Protein AF-A0A925Q1G8-F1 (afdb_monomer_lite)

Sequence (167 aa):
LLYVTFIESGTNIMGPSISAVLANNMSVAAAPWLGLTIAALGVWILFKTQLDVIEGMTRSITDILWTGSVRVRDWRGGDVRAVYYIVLSVIAIWGIVASMFVAPDLLLKIGANIAGIVFIVAAIHVLYVNTKLLPPALRPPTWRRCTLLAMVAFYGFFLVLVAKSFL

Radius of gyration: 21.58 Å; chains: 1; bounding box: 52×44×53 Å

Secondary structure (DSSP, 8-state):
--STTSS-TT----STTHH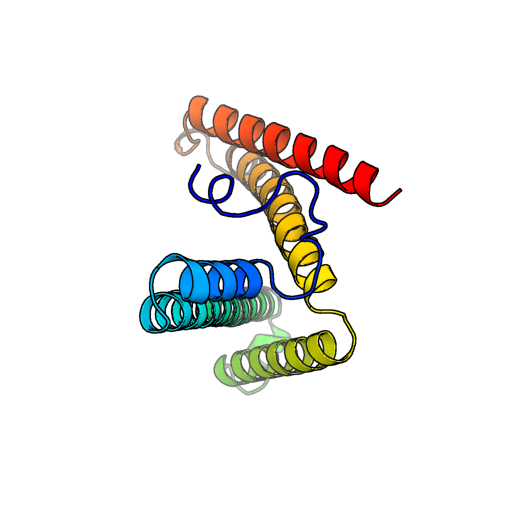HHHHHHHHHHT-HHHHHHHHHHHHHHHHHHHHHHHHHHHHHHHHHHHHH-HHHHHGGGG-HHHHHHHHHHHHHHHHHHHHHHS-HHHHHHHHHHHHHHHHHHHHHHHHHIIIIIS-GGGPPPHHHHHHHHHHHHHHHHHHHHHHHHH-

Foldseek 3Di:
DVLPVQDPPPDPCLDQPVQLSVLVSCCVVPNNVSSVVSNVVVVVVVVVVVVVVLLVQLVVVLCCCCVVDPPSCPPPNRDSVVSSVVSSVVSVVVVVVVVVPDRNSVVVLVVVLVVLVVLLVVLVVVLCCLPPVDDPVPRDDPVVNVVSVVSNVVSVVVNVVVVVVVD

pLDDT: mean 81.11, std 11.79, range [45.34, 93.75]

Structure (mmCIF, N/CA/C/O backbone):
data_AF-A0A925Q1G8-F1
#
_entry.id   AF-A0A925Q1G8-F1
#
loop_
_atom_site.group_PDB
_atom_site.id
_atom_site.type_symbol
_atom_site.label_atom_id
_atom_site.label_alt_id
_atom_site.label_comp_id
_atom_site.label_asym_id
_atom_site.label_entity_id
_atom_site.label_seq_id
_atom_site.pdbx_PDB_ins_code
_atom_site.Cartn_x
_atom_site.Cartn_y
_atom_site.Cartn_z
_atom_site.occupancy
_atom_site.B_iso_or_equiv
_atom_site.auth_seq_id
_atom_site.auth_comp_id
_atom_site.auth_asym_id
_atom_site.auth_atom_id
_atom_site.pdbx_PDB_model_num
ATOM 1 N N . LEU A 1 1 ? 17.899 11.228 -8.043 1.00 45.34 1 LEU A N 1
ATOM 2 C CA . LEU A 1 1 ? 19.116 11.821 -8.647 1.00 45.34 1 LEU A CA 1
ATOM 3 C C . LEU A 1 1 ? 19.951 10.837 -9.484 1.00 45.34 1 LEU A C 1
ATOM 5 O O . LEU A 1 1 ? 20.595 11.310 -10.399 1.00 45.34 1 LEU A O 1
ATOM 9 N N . LEU A 1 2 ? 19.892 9.507 -9.287 1.00 46.81 2 LEU A N 1
ATOM 10 C CA . LEU A 1 2 ? 20.601 8.527 -10.149 1.00 46.81 2 LEU A CA 1
ATOM 11 C C . LEU A 1 2 ? 19.919 8.199 -11.497 1.00 46.81 2 LEU A C 1
ATOM 13 O O . LEU A 1 2 ? 20.551 7.631 -12.375 1.00 46.81 2 LEU A O 1
ATOM 17 N N . TYR A 1 3 ? 18.635 8.528 -11.663 1.00 46.00 3 TYR A N 1
ATOM 18 C CA . TYR A 1 3 ? 17.848 8.158 -12.852 1.00 46.00 3 TYR A CA 1
ATOM 19 C C . TYR A 1 3 ? 18.068 9.081 -14.064 1.00 46.00 3 TYR A C 1
ATOM 21 O O . TYR A 1 3 ? 17.897 8.651 -15.197 1.00 46.00 3 TYR A O 1
ATOM 29 N N . VAL A 1 4 ? 18.442 10.345 -13.833 1.00 51.91 4 VAL A N 1
ATOM 30 C CA . VAL A 1 4 ? 18.564 11.373 -14.891 1.00 51.91 4 VAL A CA 1
ATOM 31 C C . VAL A 1 4 ? 19.909 11.281 -15.621 1.00 51.91 4 VAL A C 1
ATOM 33 O O . VAL A 1 4 ? 20.061 11.801 -16.716 1.00 51.91 4 VAL A O 1
ATOM 36 N N . THR A 1 5 ? 20.889 10.588 -15.042 1.00 58.09 5 THR A N 1
ATOM 37 C CA . THR A 1 5 ? 22.228 10.438 -15.626 1.00 58.09 5 THR A CA 1
ATOM 38 C C . THR A 1 5 ? 22.302 9.397 -16.743 1.00 58.09 5 THR A C 1
ATOM 40 O O . THR A 1 5 ? 23.257 9.417 -17.508 1.00 58.09 5 THR A O 1
ATOM 43 N N . PHE A 1 6 ? 21.328 8.485 -16.834 1.00 52.75 6 PHE A N 1
ATOM 44 C CA . PHE A 1 6 ? 21.386 7.315 -17.724 1.00 52.75 6 PHE A CA 1
ATOM 45 C C . PHE A 1 6 ? 20.178 7.185 -18.663 1.00 52.75 6 PHE A C 1
ATOM 47 O O . PHE A 1 6 ? 20.037 6.171 -19.340 1.00 52.75 6 PHE A O 1
ATOM 54 N N . ILE A 1 7 ? 19.290 8.181 -18.687 1.00 55.09 7 ILE A N 1
ATOM 55 C CA . ILE A 1 7 ? 18.100 8.207 -19.544 1.00 55.09 7 ILE A CA 1
ATOM 56 C C . ILE A 1 7 ? 18.115 9.525 -20.316 1.00 55.09 7 ILE A C 1
ATOM 58 O O . ILE A 1 7 ? 18.156 10.590 -19.702 1.00 55.09 7 ILE A O 1
ATOM 62 N N . GLU A 1 8 ? 18.085 9.461 -21.650 1.00 53.38 8 GLU A N 1
ATOM 63 C CA . GLU A 1 8 ? 18.007 10.655 -22.498 1.00 53.38 8 GLU A CA 1
ATOM 64 C C . GLU A 1 8 ? 16.732 11.454 -22.202 1.00 53.38 8 GLU A C 1
ATOM 66 O O . GLU A 1 8 ? 15.613 10.926 -22.232 1.00 53.38 8 GLU A O 1
ATOM 71 N N . SER A 1 9 ? 16.906 12.747 -21.925 1.00 48.72 9 SER A N 1
ATOM 72 C CA . SER A 1 9 ? 15.824 13.701 -21.684 1.00 48.72 9 SER A CA 1
ATOM 73 C C . SER A 1 9 ? 14.814 13.681 -22.838 1.00 48.72 9 SER A C 1
ATOM 75 O O . SER A 1 9 ? 15.155 14.026 -23.964 1.00 48.72 9 SER A O 1
ATOM 77 N N . GLY A 1 10 ? 13.563 13.300 -22.557 1.00 57.59 10 GLY A N 1
ATOM 78 C CA . GLY A 1 10 ? 12.477 13.252 -23.549 1.00 57.59 10 GLY A CA 1
ATOM 79 C C . GLY A 1 10 ? 12.097 11.851 -24.044 1.00 57.59 10 GLY A C 1
ATOM 80 O O . GLY A 1 10 ? 11.137 11.725 -24.802 1.00 57.59 10 GLY A O 1
ATOM 81 N N . THR A 1 11 ? 12.774 10.790 -23.595 1.00 57.00 11 THR A N 1
ATOM 82 C CA . THR A 1 11 ? 12.340 9.414 -23.889 1.00 57.00 11 THR A CA 1
ATOM 83 C C . THR A 1 11 ? 11.054 9.057 -23.137 1.00 57.00 11 THR A C 1
ATOM 85 O O . THR A 1 11 ? 10.931 9.242 -21.923 1.00 57.00 11 THR A O 1
ATOM 88 N N . ASN A 1 12 ? 10.064 8.529 -23.865 1.00 54.47 12 ASN A N 1
ATOM 89 C CA . ASN A 1 12 ? 8.815 8.056 -23.278 1.00 54.47 12 ASN A CA 1
ATOM 90 C C . ASN A 1 12 ? 9.057 6.732 -22.532 1.00 54.47 12 ASN A C 1
ATOM 92 O O . ASN A 1 12 ? 8.937 5.645 -23.087 1.00 54.47 12 ASN A O 1
ATOM 96 N N . ILE A 1 13 ? 9.417 6.839 -21.255 1.00 56.56 13 ILE A N 1
ATOM 97 C CA . ILE A 1 13 ? 9.643 5.704 -20.350 1.00 56.56 13 ILE A CA 1
ATOM 98 C C . ILE A 1 13 ? 8.343 5.101 -19.791 1.00 56.56 13 ILE A C 1
ATOM 100 O O . ILE A 1 13 ? 8.402 4.195 -18.964 1.00 56.56 13 ILE A O 1
ATOM 104 N N . MET A 1 14 ? 7.163 5.556 -20.230 1.00 50.91 14 MET A N 1
ATOM 105 C CA . MET A 1 14 ? 5.859 5.035 -19.785 1.00 50.91 14 MET A CA 1
ATOM 106 C C . MET A 1 14 ? 5.496 3.700 -20.464 1.00 50.91 14 MET A C 1
ATOM 108 O O . MET A 1 14 ? 4.350 3.492 -20.850 1.00 50.91 14 MET A O 1
ATOM 112 N N . GLY A 1 15 ? 6.473 2.804 -20.621 1.00 57.44 15 GLY A N 1
ATOM 113 C CA . GLY A 1 15 ? 6.292 1.439 -21.116 1.00 57.44 15 GLY A CA 1
ATOM 114 C C . GLY A 1 15 ? 6.400 0.389 -19.998 1.00 57.44 15 GLY A C 1
ATOM 115 O O . GLY A 1 15 ? 6.743 0.7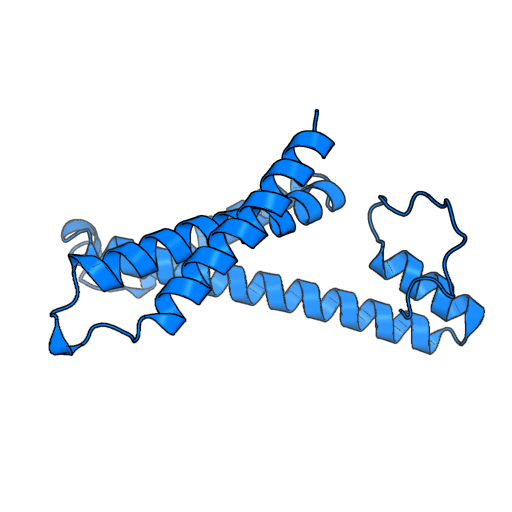36 -18.865 1.00 57.44 15 GLY A O 1
ATOM 116 N N . PRO A 1 16 ? 6.157 -0.903 -20.302 1.00 51.72 16 PRO A N 1
ATOM 117 C CA . PRO A 1 16 ? 5.978 -1.979 -19.319 1.00 51.72 16 PRO A CA 1
ATOM 118 C C . PRO A 1 16 ? 7.170 -2.295 -18.398 1.00 51.72 16 PRO A C 1
ATOM 120 O O . PRO A 1 16 ? 7.117 -3.264 -17.646 1.00 51.72 16 PRO A O 1
ATOM 123 N N . SER A 1 17 ? 8.251 -1.514 -18.398 1.00 60.69 17 SER A N 1
ATOM 124 C CA . SER A 1 17 ? 9.417 -1.853 -17.594 1.00 60.69 17 SER A CA 1
ATOM 125 C C . SER A 1 17 ? 10.389 -0.694 -17.380 1.00 60.69 17 SER A C 1
ATOM 127 O O . SER A 1 17 ? 11.537 -0.779 -17.803 1.00 60.69 17 SER A O 1
ATOM 129 N N . ILE A 1 18 ? 9.994 0.365 -16.669 1.00 67.12 18 ILE A N 1
ATOM 130 C CA . ILE A 1 18 ? 10.942 1.405 -16.204 1.00 67.12 18 ILE A CA 1
ATOM 131 C C . ILE A 1 18 ? 12.156 0.751 -15.509 1.00 67.12 18 ILE A C 1
ATOM 133 O O . ILE A 1 18 ? 13.306 1.095 -15.779 1.00 67.12 18 ILE A O 1
ATOM 137 N N . SER A 1 19 ? 11.906 -0.286 -14.703 1.00 67.62 19 SER A N 1
ATOM 138 C CA . SER A 1 19 ? 12.928 -1.088 -14.023 1.00 67.62 19 SER A CA 1
ATOM 139 C C . SER A 1 19 ? 13.807 -1.905 -14.980 1.00 67.62 19 SER A C 1
ATOM 141 O O . SER A 1 19 ? 15.011 -1.999 -14.756 1.00 67.62 19 SER A O 1
ATOM 143 N N . ALA A 1 20 ? 13.243 -2.487 -16.049 1.00 72.94 20 ALA A N 1
ATOM 144 C CA . ALA A 1 20 ? 14.041 -3.255 -17.013 1.00 72.94 20 ALA A CA 1
ATOM 145 C C . ALA A 1 20 ? 14.784 -2.350 -18.001 1.00 72.94 20 ALA A C 1
ATOM 147 O O . ALA A 1 20 ? 15.875 -2.698 -18.430 1.00 72.94 20 ALA A O 1
ATOM 148 N N . VAL A 1 21 ? 14.251 -1.163 -18.304 1.00 75.94 21 VAL A N 1
ATOM 149 C CA . VAL A 1 21 ? 14.959 -0.123 -19.058 1.00 75.94 21 VAL A CA 1
ATOM 150 C C . VAL A 1 21 ? 16.167 0.347 -18.253 1.00 75.94 21 VAL A C 1
ATOM 152 O O . VAL A 1 21 ? 17.263 0.406 -18.799 1.00 75.94 21 VAL A O 1
ATOM 155 N N . LEU A 1 22 ? 16.019 0.600 -16.948 1.00 76.06 22 LEU A N 1
ATOM 156 C CA . LEU A 1 22 ? 17.161 0.915 -16.086 1.00 76.06 22 LEU A CA 1
ATOM 157 C C . LEU A 1 22 ? 18.183 -0.233 -16.050 1.00 76.06 22 LEU A C 1
ATOM 159 O O . LEU A 1 22 ? 19.377 0.009 -16.212 1.00 76.06 22 LEU A O 1
ATOM 163 N N . ALA A 1 23 ? 17.726 -1.474 -15.860 1.00 79.19 23 ALA A N 1
ATOM 164 C CA . ALA A 1 23 ? 18.600 -2.645 -15.833 1.00 79.19 23 ALA A CA 1
ATOM 165 C C . ALA A 1 23 ? 19.363 -2.829 -17.155 1.00 79.19 23 ALA A C 1
ATOM 167 O O . ALA A 1 23 ? 20.570 -3.066 -17.141 1.00 79.19 23 ALA A O 1
ATOM 168 N N . ASN A 1 24 ? 18.687 -2.656 -18.293 1.00 80.19 24 ASN A N 1
ATOM 169 C CA . ASN A 1 24 ? 19.289 -2.749 -19.618 1.00 80.19 24 ASN A CA 1
ATOM 170 C C . ASN A 1 24 ? 20.323 -1.638 -19.841 1.00 80.19 24 ASN A C 1
ATOM 172 O O . ASN A 1 24 ? 21.451 -1.923 -20.233 1.00 80.19 24 ASN A O 1
ATOM 176 N N . ASN A 1 25 ? 19.990 -0.390 -19.507 1.00 77.38 25 ASN A N 1
ATOM 177 C CA . ASN A 1 25 ? 20.933 0.723 -19.633 1.00 77.38 25 ASN A CA 1
ATOM 178 C C . ASN A 1 25 ? 22.156 0.546 -18.723 1.00 77.38 25 ASN A C 1
ATOM 180 O O . ASN A 1 25 ? 23.276 0.789 -19.159 1.00 77.38 25 ASN A O 1
ATOM 184 N N . MET A 1 26 ? 21.985 0.037 -17.499 1.00 77.12 26 MET A N 1
ATOM 185 C CA . MET A 1 26 ? 23.112 -0.272 -16.611 1.00 77.12 26 MET A CA 1
ATOM 186 C C . MET A 1 26 ? 23.961 -1.447 -17.122 1.00 77.12 26 MET A C 1
ATOM 188 O O . MET A 1 26 ? 25.179 -1.460 -16.940 1.00 77.12 26 MET A O 1
ATOM 192 N N . SER A 1 27 ? 23.330 -2.424 -17.782 1.00 80.31 27 SER A N 1
ATOM 193 C CA . SER A 1 27 ? 24.034 -3.562 -18.382 1.00 80.31 27 SER A CA 1
ATOM 194 C C . SER A 1 27 ? 24.980 -3.132 -19.505 1.00 80.31 27 SER A C 1
ATOM 196 O O . SER A 1 27 ? 26.084 -3.663 -19.605 1.00 80.31 27 SER A O 1
ATOM 198 N N . VAL A 1 28 ? 24.556 -2.136 -20.293 1.00 78.81 28 VAL A N 1
ATOM 199 C CA . VAL A 1 28 ? 25.305 -1.578 -21.424 1.00 78.81 28 VAL A CA 1
ATOM 200 C C . VAL A 1 28 ? 26.330 -0.539 -20.957 1.00 78.81 28 VAL A C 1
ATOM 202 O O . VAL A 1 28 ? 27.444 -0.518 -21.467 1.00 78.81 28 VAL A O 1
ATOM 205 N N . ALA A 1 29 ? 25.981 0.308 -19.983 1.00 79.31 29 ALA A N 1
ATOM 206 C CA . ALA A 1 29 ? 26.832 1.409 -19.527 1.00 79.31 29 ALA A CA 1
ATOM 207 C C . ALA A 1 29 ? 27.921 0.996 -18.522 1.00 79.31 29 ALA A C 1
ATOM 209 O O . ALA A 1 29 ? 28.970 1.634 -18.477 1.00 79.31 29 ALA A O 1
ATOM 210 N N . ALA A 1 30 ? 27.677 -0.028 -17.695 1.00 79.88 30 ALA A N 1
ATOM 211 C CA . ALA A 1 30 ? 28.605 -0.440 -16.642 1.00 79.88 30 ALA A CA 1
ATOM 212 C C . ALA A 1 30 ? 29.051 -1.897 -16.803 1.00 79.88 30 ALA A C 1
ATOM 214 O O . ALA A 1 30 ? 30.217 -2.153 -17.097 1.00 79.88 30 ALA A O 1
ATOM 215 N N . ALA A 1 31 ? 28.144 -2.857 -16.593 1.00 83.38 31 ALA A N 1
ATOM 216 C CA . ALA A 1 31 ? 28.438 -4.278 -16.772 1.00 83.38 31 ALA A CA 1
ATOM 217 C C . ALA A 1 31 ? 27.162 -5.144 -16.809 1.00 83.38 31 ALA A C 1
ATOM 219 O O . ALA A 1 31 ? 26.229 -4.882 -16.041 1.00 83.38 31 ALA A O 1
ATOM 220 N N . PRO A 1 32 ? 27.139 -6.258 -17.569 1.00 83.75 32 PRO A N 1
ATOM 221 C CA . PRO A 1 32 ? 25.973 -7.144 -17.657 1.00 83.75 32 PRO A CA 1
ATOM 222 C C . PRO A 1 32 ? 25.480 -7.691 -16.309 1.00 83.75 32 PRO A C 1
ATOM 224 O O . PRO A 1 32 ? 24.275 -7.804 -16.080 1.00 83.75 32 PRO A O 1
ATOM 227 N N . TRP A 1 33 ? 26.399 -7.983 -15.382 1.00 83.12 33 TRP A N 1
ATOM 228 C CA . TRP A 1 33 ? 26.056 -8.490 -14.050 1.00 83.12 33 TRP A CA 1
ATOM 229 C C . TRP A 1 33 ? 25.331 -7.445 -13.187 1.00 83.12 33 TRP A C 1
ATOM 231 O O . TRP A 1 33 ? 24.462 -7.815 -12.403 1.00 83.12 33 TRP A O 1
ATOM 241 N N . LEU A 1 34 ? 25.623 -6.149 -13.361 1.00 83.69 34 LEU A N 1
ATOM 242 C CA . LEU A 1 34 ? 24.911 -5.062 -12.676 1.00 83.69 34 LEU A CA 1
ATOM 243 C C . LEU A 1 34 ? 23.479 -4.913 -13.194 1.00 83.69 34 LEU A C 1
ATOM 245 O O . LEU A 1 34 ? 22.556 -4.686 -12.417 1.00 83.69 34 LEU A O 1
ATOM 249 N N . GLY A 1 35 ? 23.273 -5.079 -14.502 1.00 83.62 35 GLY A N 1
ATOM 250 C CA . GLY A 1 35 ? 21.925 -5.119 -15.068 1.00 83.62 35 GLY A CA 1
ATOM 251 C C . GLY A 1 35 ? 21.098 -6.267 -14.485 1.00 83.62 35 GLY A C 1
ATOM 252 O O . GLY A 1 35 ? 19.970 -6.058 -14.039 1.00 83.62 35 GLY A O 1
ATOM 253 N N . LEU A 1 36 ? 21.686 -7.466 -14.408 1.00 86.94 36 LEU A N 1
ATOM 254 C CA . LEU A 1 36 ? 21.035 -8.640 -13.818 1.00 86.94 36 LEU A CA 1
ATOM 255 C C . LEU A 1 36 ? 20.689 -8.448 -12.338 1.00 86.94 36 LEU A C 1
ATOM 257 O O . LEU A 1 36 ? 19.581 -8.794 -11.931 1.00 86.94 36 LEU A O 1
ATOM 261 N N . THR A 1 37 ? 21.590 -7.879 -11.531 1.00 87.12 37 THR A N 1
A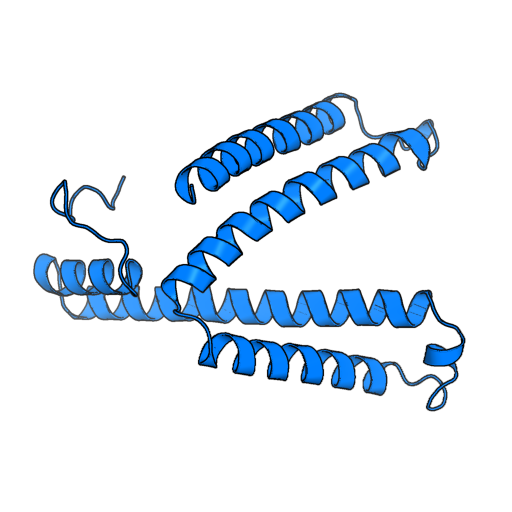TOM 262 C CA . THR A 1 37 ? 21.307 -7.643 -10.106 1.00 87.12 37 THR A CA 1
ATOM 263 C C . THR A 1 37 ? 20.186 -6.627 -9.914 1.00 87.12 37 THR A C 1
ATOM 265 O O . THR A 1 37 ? 19.295 -6.861 -9.100 1.00 87.12 37 THR A O 1
ATOM 268 N N . ILE A 1 38 ? 20.158 -5.543 -10.695 1.00 86.31 38 ILE A N 1
ATOM 269 C CA . ILE A 1 38 ? 19.072 -4.550 -10.647 1.00 86.31 38 ILE A CA 1
ATOM 270 C C . ILE A 1 38 ? 17.736 -5.176 -11.057 1.00 86.31 38 ILE A C 1
ATOM 272 O O . ILE A 1 38 ? 16.726 -4.955 -10.387 1.00 86.31 38 ILE A O 1
ATOM 276 N N . ALA A 1 39 ? 17.721 -5.981 -12.123 1.00 85.69 39 ALA A N 1
ATOM 277 C CA . ALA A 1 39 ? 16.515 -6.679 -12.558 1.00 85.69 39 ALA A CA 1
ATOM 278 C C . ALA A 1 39 ? 16.004 -7.643 -11.473 1.00 85.69 39 ALA A C 1
ATOM 280 O O . ALA A 1 39 ? 14.822 -7.610 -11.126 1.00 85.69 39 ALA A O 1
ATOM 281 N N . ALA A 1 40 ? 16.898 -8.442 -10.882 1.00 88.94 40 ALA A N 1
ATOM 282 C CA . ALA A 1 40 ? 16.563 -9.372 -9.807 1.00 88.94 40 ALA A CA 1
ATOM 283 C C . ALA A 1 40 ? 16.008 -8.650 -8.568 1.00 88.94 40 ALA A C 1
ATOM 285 O O . ALA A 1 40 ? 14.995 -9.072 -8.011 1.00 88.94 40 ALA A O 1
ATOM 286 N N . LEU A 1 41 ? 16.613 -7.525 -8.172 1.00 89.19 41 LEU A N 1
ATOM 287 C CA . LEU A 1 41 ? 16.122 -6.698 -7.067 1.00 89.19 41 LEU A CA 1
ATOM 288 C C . LEU A 1 41 ? 14.743 -6.102 -7.365 1.00 89.19 41 LEU A C 1
ATOM 290 O O . LEU A 1 41 ? 13.878 -6.107 -6.491 1.00 89.19 41 LEU A O 1
ATOM 294 N N . GLY A 1 42 ? 14.512 -5.626 -8.591 1.00 84.75 42 GLY A N 1
ATOM 295 C CA . GLY A 1 42 ? 13.211 -5.105 -9.012 1.00 84.75 42 GLY A CA 1
ATOM 296 C C . GLY A 1 42 ? 12.106 -6.156 -8.903 1.00 84.75 42 GLY A C 1
ATOM 297 O O . GLY A 1 42 ? 11.050 -5.882 -8.332 1.00 84.75 42 GLY A O 1
ATOM 298 N N . VAL A 1 43 ? 12.376 -7.376 -9.380 1.00 86.50 43 VAL A N 1
ATOM 299 C CA . VAL A 1 43 ? 11.457 -8.515 -9.241 1.00 86.50 43 VAL A CA 1
ATOM 300 C C . VAL A 1 43 ? 11.221 -8.844 -7.768 1.00 86.50 43 VAL A C 1
ATOM 302 O O . VAL A 1 43 ? 10.072 -8.974 -7.355 1.00 86.50 43 VAL A O 1
ATOM 305 N N . TRP A 1 44 ? 12.280 -8.926 -6.959 1.00 89.81 44 TRP A N 1
ATOM 306 C CA . TRP A 1 44 ? 12.175 -9.295 -5.546 1.00 89.81 44 TRP A CA 1
ATOM 307 C C . TRP A 1 44 ? 11.365 -8.287 -4.725 1.00 89.81 44 TRP A C 1
ATOM 309 O O . TRP A 1 44 ? 10.511 -8.678 -3.928 1.00 89.81 44 TRP A O 1
ATOM 319 N N . ILE A 1 45 ? 11.592 -6.987 -4.935 1.00 88.62 45 ILE A N 1
ATOM 320 C CA . ILE A 1 45 ? 10.862 -5.920 -4.241 1.00 88.62 45 ILE A CA 1
ATOM 321 C C . ILE A 1 45 ? 9.381 -5.972 -4.610 1.00 88.62 45 ILE A C 1
ATOM 323 O O . ILE A 1 45 ? 8.533 -5.979 -3.718 1.00 88.62 45 ILE A O 1
ATOM 327 N N . LEU A 1 46 ? 9.056 -6.045 -5.905 1.00 84.50 46 LEU A N 1
ATOM 328 C CA . LEU A 1 46 ? 7.664 -6.113 -6.347 1.00 84.50 46 LEU A CA 1
ATOM 329 C C . LEU A 1 46 ? 6.983 -7.374 -5.812 1.00 84.50 46 LEU A C 1
ATOM 331 O O . LEU A 1 46 ? 5.902 -7.273 -5.242 1.00 84.50 46 LEU A O 1
ATOM 335 N N . PHE A 1 47 ? 7.642 -8.529 -5.905 1.00 87.12 47 PHE A N 1
ATOM 336 C CA . PHE A 1 47 ? 7.125 -9.794 -5.394 1.00 87.12 47 PHE A CA 1
ATOM 337 C C . PHE A 1 47 ? 6.826 -9.737 -3.892 1.00 87.12 47 PHE A C 1
ATOM 339 O O . PHE A 1 47 ? 5.704 -10.028 -3.479 1.00 87.12 47 PHE A O 1
ATOM 346 N N . LYS A 1 48 ? 7.792 -9.289 -3.078 1.00 91.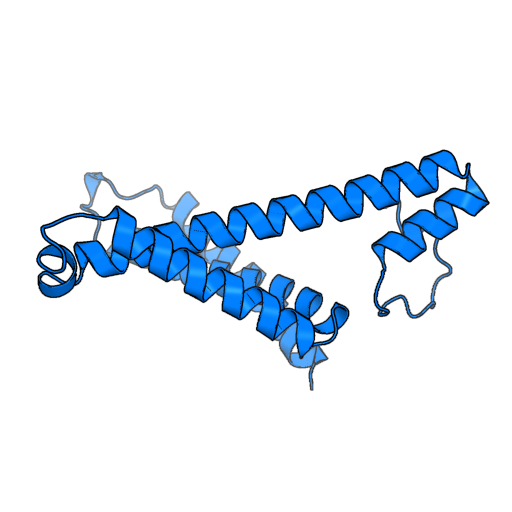75 48 LYS A N 1
ATOM 347 C CA . LYS A 1 48 ? 7.606 -9.144 -1.629 1.00 91.75 48 LYS A CA 1
ATOM 348 C C . LYS A 1 48 ? 6.450 -8.200 -1.304 1.00 91.75 48 LYS A C 1
ATOM 350 O O . LYS A 1 48 ? 5.643 -8.502 -0.434 1.00 91.75 48 LYS A O 1
ATOM 355 N N . THR A 1 49 ? 6.347 -7.083 -2.023 1.00 88.44 49 THR A N 1
ATOM 356 C CA . THR A 1 49 ? 5.268 -6.112 -1.802 1.00 88.44 49 THR A CA 1
ATOM 357 C C . THR A 1 49 ? 3.899 -6.735 -2.086 1.00 88.44 49 THR A C 1
ATOM 359 O O . THR A 1 49 ? 2.973 -6.533 -1.307 1.00 88.44 49 THR A O 1
ATOM 362 N N . GLN A 1 50 ? 3.763 -7.532 -3.154 1.00 87.56 50 GLN A N 1
ATOM 363 C CA . GLN A 1 50 ? 2.501 -8.221 -3.446 1.00 87.56 50 GLN A CA 1
ATOM 364 C C . GLN A 1 50 ? 2.155 -9.273 -2.385 1.00 87.56 50 GLN A C 1
ATOM 366 O O . GLN A 1 50 ? 0.995 -9.373 -1.990 1.00 87.56 50 GLN A O 1
ATOM 371 N N . LEU A 1 51 ? 3.147 -10.018 -1.882 1.00 91.06 51 LEU A N 1
ATOM 372 C CA . LEU A 1 51 ? 2.934 -10.968 -0.786 1.00 91.06 51 LEU A CA 1
ATOM 373 C C . LEU A 1 51 ? 2.435 -10.274 0.488 1.00 91.06 51 LEU A C 1
ATOM 375 O O . LEU A 1 51 ? 1.417 -10.691 1.040 1.00 91.06 51 LEU A O 1
ATOM 379 N N . ASP A 1 52 ? 3.094 -9.187 0.903 1.00 91.38 52 ASP A N 1
ATOM 380 C CA . ASP A 1 52 ? 2.720 -8.421 2.099 1.00 91.38 52 ASP A CA 1
ATOM 381 C C . ASP A 1 52 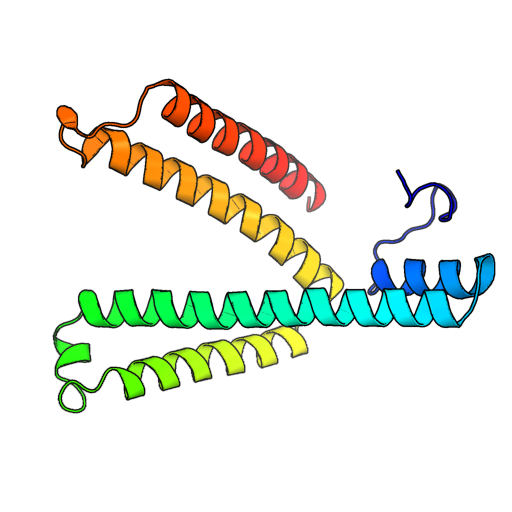? 1.280 -7.862 1.976 1.00 91.38 52 ASP A C 1
ATOM 383 O O . ASP A 1 52 ? 0.509 -7.871 2.941 1.00 91.38 52 ASP A O 1
ATOM 387 N N . VAL A 1 53 ? 0.877 -7.416 0.776 1.00 88.88 53 VAL A N 1
ATOM 388 C CA . VAL A 1 53 ? -0.482 -6.911 0.503 1.00 88.88 53 VAL A CA 1
ATOM 389 C C . VAL A 1 53 ? -1.533 -8.020 0.587 1.00 88.88 53 VAL A C 1
ATOM 391 O O . VAL A 1 53 ? -2.570 -7.822 1.227 1.00 88.88 53 VAL A O 1
ATOM 394 N N . ILE A 1 54 ? -1.284 -9.183 -0.025 1.00 92.00 54 ILE A N 1
ATOM 395 C CA . ILE A 1 54 ? -2.218 -10.322 0.009 1.00 92.00 54 ILE A CA 1
ATOM 396 C C . ILE A 1 54 ? -2.418 -10.799 1.448 1.00 92.00 54 ILE A C 1
ATOM 398 O O . ILE A 1 54 ? -3.558 -10.992 1.882 1.00 92.00 54 ILE A O 1
ATOM 402 N N . GLU A 1 55 ? -1.332 -10.956 2.205 1.00 92.81 55 GLU A N 1
ATOM 403 C CA . GLU A 1 55 ? -1.396 -11.389 3.599 1.00 92.81 55 GLU A CA 1
ATOM 404 C C . GLU A 1 55 ? -2.162 -10.376 4.463 1.00 92.81 55 GLU A C 1
ATOM 406 O O . GLU A 1 55 ? -3.103 -10.747 5.175 1.00 92.81 55 GLU A O 1
ATOM 411 N N . GLY A 1 56 ? -1.815 -9.089 4.357 1.00 92.06 56 GLY A N 1
ATOM 412 C CA . GLY A 1 56 ? -2.448 -8.020 5.128 1.00 92.06 56 GLY A CA 1
ATOM 413 C C . GLY A 1 56 ? -3.945 -7.885 4.845 1.00 92.06 56 GLY A C 1
ATOM 414 O O . GLY A 1 56 ? -4.749 -7.787 5.778 1.00 92.06 56 GLY A O 1
ATOM 415 N N . MET A 1 57 ? -4.343 -7.938 3.571 1.00 91.75 57 MET A N 1
ATOM 416 C CA . MET A 1 57 ? -5.749 -7.848 3.168 1.00 91.75 57 MET A CA 1
ATOM 417 C C . MET A 1 57 ? -6.545 -9.069 3.635 1.00 91.75 57 MET A C 1
ATOM 419 O O . MET A 1 57 ? -7.638 -8.915 4.186 1.00 91.75 57 MET A O 1
ATOM 423 N N . THR A 1 58 ? -5.976 -10.270 3.492 1.00 93.56 58 THR A N 1
ATOM 424 C CA . THR A 1 58 ? -6.598 -11.514 3.966 1.00 93.56 58 THR A CA 1
ATOM 425 C C . THR A 1 58 ? -6.873 -11.444 5.460 1.00 93.56 58 THR A C 1
ATOM 427 O O . THR A 1 58 ? -7.984 -11.739 5.907 1.00 93.56 58 THR A O 1
ATOM 430 N N . ARG A 1 59 ? -5.879 -11.009 6.241 1.00 91.50 59 ARG A N 1
ATOM 431 C CA . ARG A 1 59 ? -6.007 -10.881 7.691 1.00 91.50 59 ARG A CA 1
ATOM 432 C C . ARG A 1 59 ? -7.067 -9.853 8.074 1.00 91.50 59 ARG A C 1
ATOM 434 O O . ARG A 1 59 ? -7.959 -10.172 8.850 1.00 91.50 59 ARG A O 1
ATOM 441 N N . SER A 1 60 ? -7.017 -8.661 7.481 1.00 91.88 60 SER A N 1
ATOM 442 C CA . SER A 1 60 ? -7.970 -7.590 7.785 1.00 91.88 60 SER A CA 1
ATOM 443 C C . SER A 1 60 ? -9.416 -7.991 7.478 1.00 91.88 60 SER A C 1
ATOM 445 O O . SER A 1 60 ? -10.298 -7.780 8.308 1.00 91.88 60 SER A O 1
ATOM 447 N N . ILE A 1 61 ? -9.669 -8.619 6.325 1.00 91.88 61 ILE A N 1
ATOM 448 C CA . ILE A 1 61 ? -11.014 -9.077 5.953 1.00 91.88 61 ILE A CA 1
ATOM 449 C C . ILE A 1 61 ? -11.476 -10.208 6.871 1.00 91.88 61 ILE A C 1
ATOM 451 O O . ILE A 1 61 ? -12.625 -10.202 7.309 1.00 91.88 61 ILE A O 1
ATOM 455 N N . THR A 1 62 ? -10.587 -11.149 7.202 1.00 90.88 62 THR A N 1
ATOM 456 C CA . THR A 1 62 ? -10.901 -12.236 8.139 1.00 90.88 62 THR A CA 1
ATOM 457 C C . THR A 1 62 ? -11.296 -11.678 9.507 1.00 90.88 62 THR A C 1
ATOM 459 O O . THR A 1 62 ? -12.330 -12.074 10.037 1.00 90.88 62 THR A O 1
ATOM 462 N N . ASP A 1 63 ? -10.548 -10.707 10.040 1.00 89.38 63 ASP A N 1
ATOM 463 C CA . ASP A 1 63 ? -10.835 -10.078 11.335 1.00 89.38 63 ASP A CA 1
ATOM 464 C C . ASP A 1 63 ? -12.180 -9.329 11.328 1.00 89.38 63 ASP A C 1
ATOM 466 O O . ASP A 1 63 ? -12.956 -9.436 12.284 1.00 89.38 63 ASP A O 1
ATOM 470 N N . ILE A 1 64 ? -12.498 -8.614 10.240 1.00 89.81 64 ILE A N 1
ATOM 471 C CA . ILE A 1 64 ? -13.782 -7.912 10.069 1.00 89.81 64 ILE A CA 1
ATOM 472 C C . ILE A 1 64 ? -14.943 -8.910 9.994 1.00 89.81 64 ILE A C 1
ATOM 474 O O . ILE A 1 64 ? -15.944 -8.734 10.689 1.00 89.81 64 ILE A O 1
ATOM 478 N N . LEU A 1 65 ? -14.820 -9.963 9.180 1.00 87.69 65 LEU A N 1
ATOM 479 C CA . LEU A 1 65 ? -15.860 -10.985 9.025 1.00 87.69 65 LEU A CA 1
ATOM 480 C C . LEU A 1 65 ? -16.100 -11.748 10.329 1.00 87.69 65 LEU A C 1
ATOM 482 O O . LEU A 1 65 ? -17.248 -11.997 10.698 1.00 87.69 65 LEU A O 1
ATOM 486 N N . TRP A 1 66 ? -15.020 -12.086 11.032 1.00 84.62 66 TRP A N 1
ATOM 487 C CA . TRP A 1 66 ? -15.072 -12.822 12.286 1.00 84.62 66 TRP A CA 1
ATOM 488 C C . TRP A 1 66 ? -15.672 -11.999 13.429 1.00 84.62 66 TRP A C 1
ATOM 490 O O . TRP A 1 66 ? -16.514 -12.492 14.179 1.00 84.62 66 TRP A O 1
ATOM 500 N N . THR A 1 67 ? -15.269 -10.732 13.557 1.00 84.44 67 THR A N 1
ATOM 501 C CA . THR A 1 67 ? -15.745 -9.844 14.631 1.00 84.44 67 THR A CA 1
ATOM 502 C C . THR A 1 67 ? -17.148 -9.306 14.345 1.00 84.44 67 THR A C 1
ATOM 504 O O . THR A 1 67 ? -17.938 -9.115 15.267 1.00 84.44 67 THR A O 1
ATOM 507 N N . GLY A 1 68 ? -17.473 -9.064 13.073 1.00 82.88 68 GLY A N 1
ATOM 508 C CA . GLY A 1 68 ? -18.730 -8.446 12.654 1.00 82.88 68 GLY A CA 1
ATOM 509 C C . GLY A 1 68 ? -19.913 -9.406 12.518 1.00 82.88 68 GLY A C 1
ATOM 510 O O . GLY A 1 68 ? -21.052 -8.943 12.495 1.00 82.88 68 GLY A O 1
ATOM 511 N N . SER A 1 69 ? -19.690 -10.723 12.428 1.00 81.44 69 SER A N 1
ATOM 512 C CA . SER A 1 69 ? -20.767 -11.688 12.177 1.00 81.44 69 SER A CA 1
ATOM 513 C C . SER A 1 69 ? -20.706 -12.909 13.089 1.00 81.44 69 SER A C 1
ATOM 515 O O . SER A 1 69 ? -19.882 -13.807 12.923 1.00 81.44 69 SER A O 1
ATOM 517 N N . VAL A 1 70 ? -21.683 -13.003 13.997 1.00 75.06 70 VAL A N 1
ATOM 518 C CA . VAL A 1 70 ? -21.898 -14.191 14.845 1.00 75.06 70 VAL A CA 1
ATOM 519 C C . VAL A 1 70 ? -22.137 -15.438 13.985 1.00 75.06 70 VAL A C 1
ATOM 521 O O . VAL A 1 70 ? -21.633 -16.512 14.290 1.00 75.06 70 VAL A O 1
ATOM 524 N N . ARG A 1 71 ? -22.812 -15.280 12.839 1.00 75.19 71 ARG A N 1
ATOM 525 C CA . ARG A 1 71 ? -23.108 -16.379 11.911 1.00 75.19 71 ARG A CA 1
ATOM 526 C C . ARG A 1 71 ? -21.857 -16.946 11.241 1.00 75.19 71 ARG A C 1
ATOM 528 O O . ARG A 1 71 ? -21.833 -18.135 10.956 1.00 75.19 71 ARG A O 1
ATOM 535 N N . VAL A 1 72 ? -20.838 -16.122 10.990 1.00 75.50 72 VAL A N 1
ATOM 536 C CA . VAL A 1 72 ? -19.549 -16.578 10.436 1.00 75.50 72 VAL A CA 1
ATOM 537 C C . VAL A 1 72 ? -18.736 -17.317 11.497 1.00 75.50 72 VAL A C 1
ATOM 539 O O . VAL A 1 72 ? -18.088 -18.305 11.171 1.00 75.50 72 VAL A O 1
ATOM 542 N N . ARG A 1 73 ? -18.816 -16.886 12.762 1.00 75.88 73 ARG A N 1
ATOM 543 C CA . ARG A 1 73 ? -18.154 -17.556 13.887 1.00 75.88 73 ARG A CA 1
ATOM 544 C C . ARG A 1 73 ? -18.748 -18.926 14.203 1.00 75.88 73 ARG A C 1
ATOM 546 O O . ARG A 1 73 ? -18.009 -19.869 14.462 1.00 75.88 73 ARG A O 1
ATOM 553 N N . ASP A 1 74 ? -20.068 -19.042 14.158 1.00 77.44 74 ASP A N 1
ATOM 554 C CA . ASP A 1 74 ? -20.750 -20.301 14.473 1.00 77.44 74 ASP A CA 1
ATOM 555 C C . ASP A 1 74 ? -20.714 -21.285 13.287 1.00 77.44 74 ASP A C 1
ATOM 557 O O . ASP A 1 74 ? -20.871 -22.499 13.446 1.00 77.44 74 ASP A O 1
ATOM 561 N N . TRP A 1 75 ? -20.460 -20.781 12.076 1.00 67.44 75 TRP A N 1
ATOM 562 C CA . TRP A 1 75 ? -20.289 -21.604 10.888 1.00 67.44 75 TRP A CA 1
ATOM 563 C C . TRP A 1 75 ? -18.982 -22.402 10.978 1.00 67.44 75 TRP A C 1
ATOM 565 O O . TRP A 1 75 ? -17.918 -21.852 11.238 1.00 67.44 75 TRP A O 1
ATOM 575 N N . ARG A 1 76 ? -19.068 -23.724 10.766 1.00 62.88 76 ARG A N 1
ATOM 576 C CA . ARG A 1 76 ? -17.947 -24.688 10.869 1.00 62.88 76 ARG A CA 1
ATOM 577 C C . ARG A 1 76 ? -17.361 -24.867 12.280 1.00 62.88 76 ARG A C 1
ATOM 579 O O . ARG A 1 76 ? -16.241 -25.348 12.411 1.00 62.88 76 ARG A O 1
ATOM 586 N N . GLY A 1 77 ? -18.129 -24.570 13.329 1.00 67.56 77 GLY A N 1
ATOM 587 C CA . GLY A 1 77 ? -17.753 -24.925 14.703 1.00 67.56 77 GLY A CA 1
ATOM 588 C C . GLY A 1 77 ? -16.664 -24.038 15.309 1.00 67.56 77 GLY A C 1
ATOM 589 O O . GLY A 1 77 ? -15.926 -24.497 16.175 1.00 67.56 77 GLY A O 1
ATOM 590 N N . GLY A 1 78 ? -16.550 -22.783 14.865 1.00 71.38 78 GLY A N 1
ATOM 591 C CA . GLY A 1 78 ? -15.610 -21.831 15.456 1.00 71.38 78 GLY A CA 1
ATOM 592 C C . GLY A 1 78 ? -14.194 -21.860 14.875 1.00 71.38 78 GLY A C 1
ATOM 593 O O . GLY A 1 78 ? -13.319 -21.177 15.408 1.00 71.38 78 GLY A O 1
ATOM 594 N N . ASP A 1 79 ? -13.939 -22.608 13.798 1.00 77.81 79 ASP A N 1
ATOM 595 C CA . ASP A 1 79 ? -12.608 -22.646 13.186 1.00 77.81 79 ASP A CA 1
ATOM 596 C C . ASP A 1 79 ? -12.378 -21.471 12.215 1.00 77.81 79 ASP A C 1
ATOM 598 O O . ASP A 1 79 ? -12.798 -21.485 11.054 1.00 77.81 79 ASP A O 1
ATOM 602 N N . VAL A 1 80 ? -11.640 -20.462 12.690 1.00 82.00 80 VAL A N 1
ATOM 603 C CA . VAL A 1 80 ? -11.179 -19.295 11.911 1.00 82.00 80 VAL A CA 1
ATOM 604 C C . VAL A 1 80 ? -10.397 -19.693 10.659 1.00 82.00 80 VAL A C 1
ATOM 606 O O . VAL A 1 80 ? -10.424 -18.963 9.665 1.00 82.00 80 VAL A O 1
ATOM 609 N N . ARG A 1 81 ? -9.696 -20.836 10.668 1.00 84.81 81 ARG A N 1
ATOM 610 C CA . ARG A 1 81 ? -8.797 -21.224 9.569 1.00 84.81 81 ARG A CA 1
ATOM 611 C C . ARG A 1 81 ? -9.547 -21.370 8.255 1.00 84.81 81 ARG A C 1
ATOM 613 O O . ARG A 1 81 ? -9.048 -20.933 7.223 1.00 84.81 81 ARG A O 1
ATOM 620 N N . ALA A 1 82 ? -10.755 -21.931 8.286 1.00 83.19 82 ALA A N 1
ATOM 621 C CA . ALA A 1 82 ? -11.573 -22.088 7.088 1.00 83.19 82 ALA A CA 1
ATOM 622 C C . ALA A 1 82 ? -11.925 -20.727 6.464 1.00 83.19 82 ALA A C 1
ATOM 624 O O . ALA A 1 82 ? -11.792 -20.558 5.254 1.00 83.19 82 ALA A O 1
ATOM 625 N N . VAL A 1 83 ? -12.303 -19.742 7.287 1.00 85.38 83 VAL A N 1
ATOM 626 C CA . VAL A 1 83 ? -12.596 -18.374 6.828 1.00 85.38 83 VAL A CA 1
ATOM 627 C C . VAL A 1 83 ? -11.342 -17.739 6.231 1.00 85.38 83 VAL A C 1
ATOM 629 O O . VAL A 1 83 ? -11.396 -17.224 5.117 1.00 85.38 83 VAL A O 1
ATOM 632 N N . TYR A 1 84 ? -10.205 -17.854 6.920 1.00 88.69 84 TYR A N 1
ATOM 633 C CA . TYR A 1 84 ? -8.929 -17.316 6.451 1.00 88.69 84 TYR A CA 1
ATOM 634 C C . TYR A 1 84 ? -8.521 -17.892 5.089 1.00 88.69 84 TYR A C 1
ATOM 636 O O . TYR A 1 84 ? -8.234 -17.134 4.166 1.00 88.69 84 TYR A O 1
ATOM 644 N N . TYR A 1 85 ? -8.537 -19.219 4.923 1.00 90.56 85 TYR A N 1
ATOM 645 C CA . TYR A 1 85 ? -8.135 -19.848 3.660 1.00 90.56 85 TYR A CA 1
ATOM 646 C C . TYR A 1 85 ? -9.112 -19.567 2.515 1.00 90.56 85 TYR A C 1
ATOM 648 O O . TYR A 1 85 ? -8.674 -19.453 1.370 1.00 90.56 85 TYR A O 1
ATOM 656 N N . ILE A 1 86 ? -10.411 -19.407 2.795 1.00 90.06 86 ILE A N 1
ATOM 657 C CA . ILE A 1 86 ? -11.391 -18.975 1.787 1.00 90.06 86 ILE A CA 1
ATOM 658 C C . ILE A 1 86 ? -11.079 -17.549 1.335 1.00 90.06 86 ILE A C 1
ATOM 660 O O . ILE A 1 86 ? -10.961 -17.308 0.136 1.00 90.06 86 ILE A O 1
ATOM 664 N N . VAL A 1 87 ? -10.901 -16.617 2.275 1.00 91.12 87 VAL A N 1
ATOM 665 C CA . VAL A 1 87 ? -10.573 -15.219 1.965 1.00 91.12 87 VAL A CA 1
ATOM 666 C C . VAL A 1 87 ? -9.256 -15.139 1.189 1.00 91.12 87 VAL A C 1
ATOM 668 O O . VAL A 1 87 ? -9.206 -14.479 0.151 1.00 91.12 87 VAL A O 1
ATOM 671 N N . LEU A 1 88 ? -8.228 -15.872 1.628 1.00 92.44 88 LEU A N 1
ATOM 672 C CA . LEU A 1 88 ? -6.933 -15.949 0.952 1.00 92.44 88 LEU A CA 1
ATOM 673 C C . LEU A 1 88 ? -7.091 -16.438 -0.489 1.00 92.44 88 LEU A C 1
ATOM 675 O O . LEU A 1 88 ? -6.555 -15.830 -1.412 1.00 92.44 88 LEU A O 1
ATOM 679 N N . SER A 1 89 ? -7.851 -17.518 -0.686 1.00 92.31 89 SER A N 1
ATOM 680 C CA . SER A 1 89 ? -8.078 -18.104 -2.009 1.00 92.31 89 SER A CA 1
ATOM 681 C C . SER A 1 89 ? -8.819 -17.135 -2.925 1.00 92.31 89 SER A C 1
ATOM 683 O O . SER A 1 89 ? -8.426 -16.962 -4.074 1.00 92.31 89 SER A O 1
ATOM 685 N N . VAL A 1 90 ? -9.853 -16.459 -2.420 1.00 93.75 90 VAL A N 1
ATOM 686 C CA . VAL A 1 90 ? -10.617 -15.466 -3.188 1.00 93.75 90 VAL A CA 1
ATOM 687 C C . VAL A 1 90 ? -9.721 -14.304 -3.622 1.00 93.75 90 VAL A C 1
ATOM 689 O O . VAL A 1 90 ? -9.737 -13.938 -4.795 1.00 93.75 90 VAL A O 1
ATOM 692 N N . ILE A 1 91 ? -8.906 -13.758 -2.715 1.00 91.31 91 ILE A N 1
ATOM 693 C CA . ILE A 1 91 ? -7.988 -12.648 -3.021 1.00 91.31 91 ILE A CA 1
ATOM 694 C C . ILE A 1 91 ? -6.911 -13.088 -4.017 1.00 91.31 91 ILE A C 1
ATOM 696 O O . ILE A 1 91 ? -6.644 -12.373 -4.981 1.00 91.31 91 ILE A O 1
ATOM 700 N N . ALA A 1 92 ? -6.314 -14.266 -3.822 1.00 90.56 92 ALA A N 1
ATOM 701 C CA . ALA A 1 92 ? -5.277 -14.790 -4.706 1.00 90.56 92 ALA A CA 1
ATOM 702 C C . ALA A 1 92 ? -5.812 -15.047 -6.124 1.00 90.56 92 ALA A C 1
ATOM 704 O O . ALA A 1 92 ? -5.209 -14.601 -7.099 1.00 90.56 92 ALA A O 1
ATOM 705 N N . ILE A 1 93 ? -6.972 -15.704 -6.246 1.00 92.56 93 ILE A N 1
ATOM 706 C CA . ILE A 1 93 ? -7.628 -15.950 -7.539 1.00 92.56 93 ILE A CA 1
ATOM 707 C C . ILE A 1 93 ? -7.970 -14.622 -8.213 1.00 92.56 93 ILE A C 1
ATOM 709 O O . ILE A 1 93 ? -7.690 -14.448 -9.397 1.00 92.56 93 ILE A O 1
ATOM 713 N N . TRP A 1 94 ? -8.518 -13.664 -7.463 1.00 89.06 94 TRP A N 1
ATOM 714 C CA . TRP A 1 94 ? -8.820 -12.340 -7.996 1.00 89.06 94 TRP A CA 1
ATOM 715 C C . TRP A 1 94 ? -7.568 -11.613 -8.501 1.00 89.06 94 TRP A C 1
ATOM 717 O O . TRP A 1 94 ? -7.597 -11.041 -9.587 1.00 89.06 94 TRP A O 1
ATOM 727 N N . GLY A 1 95 ? -6.454 -11.674 -7.767 1.00 85.12 95 GLY A N 1
ATOM 728 C CA . GLY A 1 95 ? -5.179 -11.080 -8.181 1.00 85.12 95 GLY A CA 1
ATOM 729 C C . GLY A 1 95 ? -4.622 -11.687 -9.473 1.00 85.12 95 GLY A C 1
ATOM 730 O O . GLY A 1 95 ? -4.148 -10.952 -10.343 1.00 85.12 95 GLY A O 1
ATOM 731 N N . ILE A 1 96 ? -4.731 -13.010 -9.635 1.00 87.00 96 ILE A N 1
ATOM 732 C CA . ILE A 1 96 ? -4.351 -13.717 -10.869 1.00 87.00 96 ILE A CA 1
ATOM 733 C C . ILE A 1 96 ? -5.238 -13.259 -12.030 1.00 87.00 96 ILE A C 1
ATOM 735 O O . ILE A 1 96 ? -4.726 -12.846 -13.067 1.00 87.00 96 ILE A O 1
ATOM 739 N N . VAL A 1 97 ? -6.558 -13.270 -11.836 1.00 87.31 97 VAL A N 1
ATOM 740 C CA . VAL A 1 97 ? -7.540 -12.836 -12.839 1.00 87.31 97 VAL A CA 1
ATOM 741 C C . VAL A 1 97 ? -7.282 -11.389 -13.262 1.00 87.31 97 VAL A C 1
ATOM 743 O O . VAL A 1 97 ? -7.143 -11.115 -14.450 1.00 87.31 97 VAL A O 1
ATOM 746 N N . ALA A 1 98 ? -7.135 -10.465 -12.312 1.00 82.69 98 ALA A N 1
ATOM 747 C CA . ALA A 1 98 ? -6.876 -9.056 -12.599 1.00 82.69 98 ALA A CA 1
ATOM 748 C C . ALA A 1 98 ? -5.586 -8.855 -13.414 1.00 82.69 98 ALA A C 1
ATOM 750 O O . ALA A 1 98 ? -5.548 -8.022 -14.320 1.00 82.69 98 ALA A O 1
ATOM 751 N N . SER A 1 99 ? -4.558 -9.660 -13.137 1.00 78.50 99 SER A N 1
ATOM 752 C CA . SER A 1 99 ? -3.273 -9.619 -13.843 1.00 78.50 99 SER A CA 1
ATOM 753 C C . SER A 1 99 ? -3.353 -10.165 -15.276 1.00 78.50 99 SER A C 1
ATOM 755 O O . SER A 1 99 ? -2.506 -9.829 -16.097 1.00 78.50 99 SER A O 1
ATOM 757 N N . MET A 1 100 ? -4.362 -10.983 -15.602 1.00 79.94 100 MET A N 1
ATOM 758 C CA . MET A 1 100 ? -4.603 -11.474 -16.968 1.00 79.94 100 MET A CA 1
ATOM 759 C C . MET A 1 100 ? -5.339 -10.458 -17.850 1.00 79.94 100 MET A C 1
ATOM 761 O O . MET A 1 100 ? -5.180 -10.489 -19.067 1.00 79.94 100 MET A O 1
ATOM 765 N N . PHE A 1 101 ? -6.147 -9.571 -17.260 1.00 73.88 101 PHE A N 1
ATOM 766 C CA . PHE A 1 101 ? -7.029 -8.666 -18.009 1.00 73.88 101 PHE A CA 1
ATOM 767 C C . PHE A 1 101 ? -6.516 -7.226 -18.133 1.00 73.88 101 PHE A C 1
ATOM 769 O O . PHE A 1 101 ? -7.054 -6.469 -18.940 1.00 73.88 101 PHE A O 1
ATOM 776 N N . VAL A 1 102 ? -5.505 -6.821 -17.357 1.00 72.44 102 VAL A N 1
ATOM 777 C CA . VAL A 1 102 ? -5.057 -5.421 -17.302 1.00 72.44 102 VAL A CA 1
ATOM 778 C C . VAL A 1 102 ? -3.565 -5.307 -17.595 1.00 72.44 102 VAL A C 1
ATOM 780 O O . VAL A 1 102 ? -2.752 -6.069 -17.076 1.00 72.44 102 VAL A O 1
ATOM 783 N N . ALA A 1 103 ? -3.199 -4.319 -18.415 1.00 72.12 103 ALA A N 1
ATOM 784 C CA . ALA A 1 103 ? -1.807 -4.040 -18.736 1.00 72.12 103 ALA A CA 1
ATOM 785 C C . ALA A 1 103 ? -0.994 -3.703 -17.458 1.00 72.12 103 ALA A C 1
ATOM 787 O O . ALA A 1 103 ? -1.470 -2.929 -16.614 1.00 72.12 103 ALA A O 1
ATOM 788 N N . PRO A 1 104 ? 0.228 -4.253 -17.291 1.00 67.94 104 PRO A N 1
ATOM 789 C CA . PRO A 1 104 ? 1.018 -4.101 -16.064 1.00 67.94 104 PRO A CA 1
ATOM 790 C C . PRO A 1 104 ? 1.346 -2.649 -15.696 1.00 67.94 104 PRO A C 1
ATOM 792 O O . PRO A 1 104 ? 1.441 -2.305 -14.518 1.00 67.94 104 PRO A O 1
ATOM 795 N N . ASP A 1 105 ? 1.507 -1.781 -16.694 1.00 69.12 105 ASP A N 1
ATOM 796 C CA . ASP A 1 105 ? 1.812 -0.364 -16.506 1.00 69.12 105 ASP A CA 1
ATOM 797 C C . ASP A 1 105 ? 0.617 0.403 -15.922 1.00 69.12 105 ASP A C 1
ATOM 799 O O . ASP A 1 105 ? 0.789 1.251 -15.041 1.00 69.12 105 ASP A O 1
ATOM 803 N N . LEU A 1 106 ? -0.600 0.065 -16.354 1.00 72.75 106 LEU A N 1
ATOM 804 C CA . LEU A 1 106 ? -1.822 0.656 -15.831 1.00 72.75 106 LEU A CA 1
ATOM 805 C C . LEU A 1 106 ? -2.095 0.164 -14.406 1.00 72.75 106 LEU A C 1
ATOM 807 O O . LEU A 1 106 ? -2.420 0.975 -13.541 1.00 72.75 106 LEU A O 1
ATOM 811 N N . LEU A 1 107 ? -1.889 -1.129 -14.134 1.00 74.06 107 LEU A N 1
ATOM 812 C CA . LEU A 1 107 ? -2.000 -1.693 -12.783 1.00 74.06 107 LEU A CA 1
ATOM 813 C C . LEU A 1 107 ? -1.038 -1.018 -11.805 1.00 74.06 107 LEU A C 1
ATOM 815 O O . LEU A 1 107 ? -1.440 -0.663 -10.698 1.00 74.06 107 LEU A O 1
ATOM 819 N N . LEU A 1 108 ? 0.214 -0.795 -12.215 1.00 74.81 108 LEU A N 1
ATOM 820 C CA . LEU A 1 108 ? 1.208 -0.135 -11.374 1.00 74.81 108 LEU A CA 1
ATOM 821 C C . LEU A 1 108 ? 0.828 1.325 -11.093 1.00 74.81 108 LEU A C 1
ATOM 823 O O . LEU A 1 108 ? 0.889 1.769 -9.945 1.00 74.81 108 LEU A O 1
ATOM 827 N N . LYS A 1 109 ? 0.388 2.062 -12.122 1.00 74.62 109 LYS A N 1
ATOM 828 C CA . LYS A 1 109 ? -0.083 3.448 -11.977 1.00 74.62 109 LYS A CA 1
ATOM 829 C C . LYS A 1 109 ? -1.304 3.527 -11.066 1.00 74.62 109 LYS A C 1
ATOM 831 O O . LYS A 1 109 ? -1.333 4.348 -10.154 1.00 74.62 109 LYS A O 1
ATOM 836 N N . ILE A 1 110 ? -2.306 2.683 -11.287 1.00 78.44 110 ILE A N 1
ATOM 837 C CA . ILE A 1 110 ? -3.516 2.653 -10.464 1.00 78.44 110 ILE A CA 1
ATOM 838 C C . ILE A 1 110 ? -3.155 2.276 -9.022 1.00 78.44 110 ILE A C 1
ATOM 840 O O . ILE A 1 110 ? -3.547 2.986 -8.101 1.00 78.44 110 ILE A O 1
ATOM 844 N N . GLY A 1 111 ? -2.346 1.234 -8.813 1.00 75.75 111 GLY A N 1
ATOM 845 C CA . GLY A 1 111 ? -1.932 0.778 -7.484 1.00 75.75 111 GLY A CA 1
ATOM 846 C C . GLY A 1 111 ? -1.195 1.850 -6.676 1.00 75.75 111 GLY A C 1
ATOM 847 O O . GLY A 1 111 ? -1.539 2.092 -5.518 1.00 75.75 111 GLY A O 1
ATOM 848 N N . ALA A 1 112 ? -0.241 2.554 -7.295 1.00 74.88 112 ALA A N 1
ATOM 849 C CA . ALA A 1 112 ? 0.486 3.646 -6.645 1.00 74.88 112 ALA A CA 1
ATOM 850 C C . ALA A 1 112 ? -0.447 4.788 -6.201 1.00 74.88 112 ALA A C 1
ATOM 852 O O . ALA A 1 112 ? -0.275 5.359 -5.124 1.00 74.88 112 ALA A O 1
ATOM 853 N N . ASN A 1 113 ? -1.469 5.093 -7.002 1.00 83.62 113 ASN A N 1
ATOM 854 C CA . ASN A 1 113 ? -2.413 6.171 -6.713 1.00 83.62 113 ASN A CA 1
ATOM 855 C C . ASN A 1 113 ? -3.501 5.762 -5.710 1.00 83.62 113 ASN A C 1
ATOM 857 O O . ASN A 1 113 ? -3.888 6.567 -4.860 1.00 83.62 113 ASN A O 1
ATOM 861 N N . ILE A 1 114 ? -3.945 4.501 -5.739 1.00 85.75 114 ILE A N 1
ATOM 862 C CA . ILE A 1 114 ? -4.866 3.945 -4.738 1.00 85.75 114 ILE A CA 1
ATOM 863 C C . ILE A 1 114 ? -4.242 4.011 -3.343 1.00 85.75 114 ILE A C 1
ATOM 865 O O . ILE A 1 114 ? -4.937 4.374 -2.397 1.00 85.75 114 ILE A O 1
ATOM 869 N N . ALA A 1 115 ? -2.941 3.742 -3.198 1.00 84.50 115 ALA A N 1
ATOM 870 C CA . ALA A 1 115 ? -2.263 3.890 -1.910 1.00 84.50 115 ALA A CA 1
ATOM 871 C C . ALA A 1 115 ? -2.403 5.320 -1.347 1.00 84.50 115 ALA A C 1
ATOM 873 O O . ALA A 1 115 ? -2.682 5.494 -0.161 1.00 84.50 115 ALA A O 1
ATOM 874 N N . GLY A 1 116 ? -2.309 6.344 -2.204 1.00 87.31 116 GLY A N 1
ATOM 875 C CA . GLY A 1 116 ? -2.572 7.737 -1.830 1.00 87.31 116 GLY A CA 1
ATOM 876 C C . GLY A 1 116 ? -4.002 7.964 -1.326 1.00 87.31 116 GLY A C 1
ATOM 877 O O . GLY A 1 116 ? -4.192 8.593 -0.286 1.00 87.31 116 GLY A O 1
ATOM 878 N N . ILE A 1 117 ? -5.005 7.393 -2.004 1.00 90.25 117 ILE A N 1
ATOM 879 C CA . ILE A 1 117 ? -6.413 7.428 -1.561 1.00 90.25 117 ILE A CA 1
ATOM 880 C C . ILE A 1 117 ? -6.561 6.783 -0.181 1.00 90.25 117 ILE A C 1
ATOM 882 O O . ILE A 1 117 ? -7.170 7.365 0.719 1.00 90.25 117 ILE A O 1
ATOM 886 N N . VAL A 1 118 ? -5.979 5.595 0.002 1.00 89.25 118 VAL A N 1
ATOM 887 C CA . VAL A 1 118 ? -6.019 4.861 1.271 1.00 89.25 118 VAL A CA 1
ATOM 888 C C . VAL A 1 118 ? -5.407 5.698 2.392 1.00 89.25 118 VAL A C 1
ATOM 890 O O . VAL A 1 118 ? -6.000 5.783 3.465 1.00 89.25 118 VAL A O 1
ATOM 893 N N . PHE A 1 119 ? -4.286 6.383 2.150 1.00 90.50 119 PHE A N 1
ATOM 894 C CA . PHE A 1 119 ? -3.680 7.267 3.146 1.00 90.50 119 PHE A CA 1
ATOM 895 C C . PHE A 1 119 ? -4.568 8.454 3.523 1.00 90.50 119 PHE A C 1
ATOM 897 O O . PHE A 1 119 ? -4.632 8.793 4.705 1.00 90.50 119 PHE A O 1
ATOM 904 N N . ILE A 1 120 ? -5.282 9.057 2.567 1.00 92.44 120 ILE A N 1
ATOM 905 C CA . ILE A 1 120 ? -6.245 10.132 2.850 1.00 92.44 120 ILE A CA 1
ATOM 906 C C . ILE A 1 120 ? -7.358 9.611 3.764 1.00 92.44 120 ILE A C 1
ATOM 908 O O . ILE A 1 120 ? -7.610 10.182 4.827 1.00 92.44 120 ILE A O 1
ATOM 912 N N . VAL A 1 121 ? -7.998 8.505 3.376 1.00 93.19 121 VAL A N 1
ATOM 913 C CA . VAL A 1 121 ? -9.116 7.917 4.127 1.00 93.19 121 VAL A CA 1
ATOM 914 C C . VAL A 1 121 ? -8.661 7.482 5.521 1.00 93.19 121 VAL A C 1
ATOM 916 O O . VAL A 1 121 ? -9.310 7.820 6.512 1.00 93.19 121 VAL A O 1
ATOM 919 N N . ALA A 1 122 ? -7.521 6.796 5.620 1.00 92.19 122 ALA A N 1
ATOM 920 C CA . ALA A 1 122 ? -6.960 6.345 6.888 1.00 92.19 122 ALA A CA 1
ATOM 921 C C . ALA A 1 122 ? -6.616 7.522 7.810 1.00 92.19 122 ALA A C 1
ATOM 923 O O . ALA A 1 122 ? -6.968 7.493 8.988 1.00 92.19 122 ALA A O 1
ATOM 924 N N . ALA A 1 123 ? -5.988 8.583 7.296 1.00 92.31 123 ALA A N 1
ATOM 925 C CA . ALA A 1 123 ? -5.636 9.751 8.100 1.00 92.31 123 ALA A CA 1
ATOM 926 C C . ALA A 1 123 ? -6.878 10.481 8.640 1.00 92.31 123 ALA A C 1
ATOM 928 O O . ALA A 1 123 ? -6.903 10.848 9.818 1.00 92.31 123 ALA A O 1
ATOM 929 N N . ILE A 1 124 ? -7.931 10.627 7.825 1.00 93.06 124 ILE A N 1
ATOM 930 C CA . ILE A 1 124 ? -9.219 11.192 8.264 1.00 93.06 124 ILE A CA 1
ATOM 931 C C . ILE A 1 124 ? -9.860 10.298 9.331 1.00 93.06 124 ILE A C 1
ATOM 933 O O . ILE A 1 124 ? -10.298 10.798 10.369 1.00 93.06 124 ILE A O 1
ATOM 937 N N . HIS A 1 125 ? -9.885 8.980 9.115 1.00 91.81 125 HIS A N 1
ATOM 938 C CA . HIS A 1 125 ? -10.482 8.035 10.057 1.00 91.81 125 HIS A CA 1
ATOM 939 C C . HIS A 1 125 ? -9.748 8.036 11.405 1.00 91.81 125 HIS A C 1
ATOM 941 O O . HIS A 1 125 ? -10.374 8.138 12.459 1.00 91.81 125 HIS A O 1
ATOM 947 N N . VAL A 1 126 ? -8.414 8.028 11.387 1.00 90.75 126 VAL A N 1
ATOM 948 C CA . VAL A 1 126 ? -7.584 8.132 12.594 1.00 90.75 126 VAL A CA 1
ATOM 949 C C . VAL A 1 126 ? -7.813 9.468 13.302 1.00 90.75 126 VAL A C 1
ATOM 951 O O . VAL A 1 126 ? -7.921 9.502 14.528 1.00 90.75 126 VAL A O 1
ATOM 954 N N . LEU A 1 127 ? -7.935 10.577 12.567 1.00 90.12 127 LEU A N 1
ATOM 955 C CA . LEU A 1 127 ? -8.242 11.879 13.159 1.00 90.12 127 LEU A CA 1
ATOM 956 C C . LEU A 1 127 ? -9.624 11.888 13.833 1.00 90.12 127 LEU A C 1
ATOM 958 O O . LEU A 1 127 ? -9.759 12.408 14.945 1.00 90.12 127 LEU A O 1
ATOM 962 N N . TYR A 1 128 ? -10.628 11.276 13.204 1.00 91.25 128 TYR A N 1
ATOM 963 C CA . TYR A 1 128 ? -11.963 11.113 13.778 1.00 91.25 128 TYR A CA 1
ATOM 964 C C . TYR A 1 128 ? -11.917 10.284 15.070 1.00 91.25 128 TYR A C 1
ATOM 966 O O . TYR A 1 128 ? -12.390 10.739 16.113 1.00 91.25 128 TYR A O 1
ATOM 974 N N . VAL A 1 129 ? -11.257 9.123 15.057 1.00 88.44 129 VAL A N 1
ATOM 975 C CA . VAL A 1 129 ? -11.089 8.271 16.249 1.00 88.44 129 VAL A CA 1
ATOM 976 C C . VAL A 1 129 ? -10.382 9.033 17.380 1.00 88.44 129 VAL A C 1
ATOM 978 O O . VAL A 1 129 ? -10.860 9.054 18.517 1.00 88.44 129 VAL A O 1
ATOM 981 N N . ASN A 1 130 ? -9.307 9.758 17.058 1.00 88.25 130 ASN A N 1
ATOM 982 C CA . ASN A 1 130 ? -8.502 10.541 18.003 1.00 88.25 130 ASN A CA 1
ATOM 983 C C . ASN A 1 130 ? -9.214 11.748 18.627 1.00 88.25 130 ASN A C 1
ATOM 985 O O . ASN A 1 130 ? -8.713 12.311 19.608 1.00 88.25 130 ASN A O 1
ATOM 989 N N . THR A 1 131 ? -10.327 12.199 18.049 1.00 83.69 131 THR A N 1
ATOM 990 C CA . THR A 1 131 ? -11.058 13.394 18.498 1.00 83.69 131 THR A CA 1
ATOM 991 C C . THR A 1 131 ? -12.412 13.060 19.114 1.00 83.69 131 THR A C 1
ATOM 993 O O . THR A 1 131 ? -12.765 13.658 20.132 1.00 83.69 131 THR A O 1
ATOM 996 N N . LYS A 1 132 ? -13.144 12.097 18.539 1.00 83.50 132 LYS A N 1
ATOM 997 C CA . LYS A 1 132 ? -14.516 11.735 18.926 1.00 83.50 132 LYS A CA 1
ATOM 998 C C . LYS A 1 132 ? -14.603 10.507 19.830 1.00 83.50 132 LYS A C 1
ATOM 1000 O O . LYS A 1 132 ? -15.393 10.534 20.766 1.00 83.50 132 LYS A O 1
ATOM 1005 N N . LEU A 1 133 ? -13.830 9.454 19.555 1.00 81.69 133 LEU A N 1
ATOM 1006 C CA . LEU A 1 133 ? -13.966 8.160 20.242 1.00 81.69 133 LEU A CA 1
ATOM 1007 C C . LEU A 1 133 ? -13.050 8.036 21.468 1.00 81.69 133 LEU A C 1
ATOM 1009 O O . LEU A 1 133 ? -13.417 7.394 22.447 1.00 81.69 133 LEU A O 1
ATOM 1013 N N . LEU A 1 134 ? -11.873 8.671 21.440 1.00 82.88 134 LEU A N 1
ATOM 1014 C CA . LEU A 1 134 ? -10.901 8.592 22.534 1.00 82.88 134 LEU A CA 1
ATOM 1015 C C . LEU A 1 134 ? -11.245 9.521 23.723 1.00 82.88 134 LEU A C 1
ATOM 1017 O O . LEU A 1 134 ? -11.466 10.729 23.517 1.00 82.88 134 LEU A O 1
ATOM 1021 N N . PRO A 1 135 ? -11.216 9.000 24.973 1.00 82.12 135 PRO A N 1
ATOM 1022 C CA . PRO A 1 135 ? -11.359 9.801 26.185 1.00 82.12 135 PRO A CA 1
ATOM 1023 C C . PRO A 1 135 ? -10.330 10.938 26.243 1.00 82.12 135 PRO A C 1
ATOM 1025 O O . PRO A 1 135 ? -9.196 10.747 25.796 1.00 82.12 135 PRO A O 1
ATOM 1028 N N . PRO A 1 136 ? -10.668 12.109 26.820 1.00 76.06 136 PRO A N 1
ATOM 1029 C CA . PRO A 1 136 ? -9.806 13.292 26.809 1.00 76.06 136 PRO A CA 1
ATOM 1030 C C . PRO A 1 136 ? -8.369 13.058 27.286 1.00 76.06 136 PRO A C 1
ATOM 1032 O O . PRO A 1 136 ? -7.451 13.642 26.718 1.00 76.06 136 PRO A O 1
ATOM 1035 N N . ALA A 1 137 ? -8.177 12.168 28.264 1.00 79.69 137 ALA A N 1
ATOM 1036 C CA . ALA A 1 137 ? -6.876 11.840 28.845 1.00 79.69 137 ALA A CA 1
ATOM 1037 C C . ALA A 1 137 ? -5.935 11.051 27.912 1.00 79.69 137 ALA A C 1
ATOM 1039 O O . ALA A 1 137 ? -4.725 11.089 28.099 1.00 79.69 137 ALA A O 1
ATOM 1040 N N . LEU A 1 138 ? -6.469 10.352 26.903 1.00 80.25 138 LEU A N 1
ATOM 1041 C CA . LEU A 1 138 ? -5.693 9.528 25.960 1.00 80.25 138 LEU A CA 1
ATOM 1042 C C . LEU A 1 138 ? -5.542 10.189 24.586 1.00 80.25 138 LEU A C 1
ATOM 1044 O O . LEU A 1 138 ? -5.047 9.581 23.636 1.00 80.25 138 LEU A O 1
ATOM 1048 N N . ARG A 1 139 ? -6.003 11.435 24.449 1.00 82.38 139 ARG A N 1
ATOM 1049 C CA . ARG A 1 139 ? -5.958 12.148 23.177 1.00 82.38 139 ARG A CA 1
ATOM 1050 C C . ARG A 1 139 ? -4.504 12.441 22.796 1.00 82.38 139 ARG A C 1
ATOM 1052 O O . ARG A 1 139 ? -3.774 13.020 23.598 1.00 82.38 139 ARG A O 1
ATOM 1059 N N . PRO A 1 140 ? -4.080 12.102 21.566 1.00 82.38 140 PRO A N 1
ATOM 1060 C CA . PRO A 1 140 ? -2.734 12.420 21.119 1.00 82.38 140 PRO A CA 1
ATOM 1061 C C . PRO A 1 140 ? -2.522 13.941 21.070 1.00 82.38 140 PRO A C 1
ATOM 1063 O O . PRO A 1 140 ? -3.480 14.686 20.822 1.00 82.38 140 PRO A O 1
ATOM 1066 N N . PRO A 1 141 ? -1.272 14.407 21.258 1.00 86.69 141 PRO A N 1
ATOM 1067 C CA . PRO A 1 141 ? -0.937 15.825 21.233 1.00 86.69 141 PRO A CA 1
ATOM 1068 C C . PRO A 1 141 ? -1.336 16.469 19.901 1.00 86.69 141 PRO A C 1
ATOM 1070 O O . PRO A 1 141 ? -1.330 15.829 18.845 1.00 86.69 141 PRO A O 1
ATOM 1073 N N . THR A 1 142 ? -1.654 17.761 19.945 1.00 85.12 142 THR A N 1
ATOM 1074 C CA . THR A 1 142 ? -2.151 18.541 18.801 1.00 85.12 142 THR A CA 1
ATOM 1075 C C . THR A 1 142 ? -1.225 18.494 17.587 1.00 85.12 142 THR A C 1
ATOM 1077 O O . THR A 1 142 ? -1.727 18.390 16.473 1.00 85.12 142 THR A O 1
ATOM 1080 N N . TRP A 1 143 ? 0.100 18.436 17.773 1.00 88.94 143 TRP A N 1
ATOM 1081 C CA . TRP A 1 143 ? 1.050 18.290 16.661 1.00 88.94 143 TRP A CA 1
ATOM 1082 C C . TRP A 1 143 ? 0.784 17.043 15.804 1.00 88.94 143 TRP A C 1
ATOM 1084 O O . TRP A 1 143 ? 0.743 17.145 14.582 1.00 88.94 143 TRP A O 1
ATOM 1094 N N . ARG A 1 144 ? 0.503 15.880 16.418 1.00 87.50 144 ARG A N 1
ATOM 1095 C CA . ARG A 1 144 ? 0.198 14.641 15.672 1.00 87.50 144 ARG A CA 1
ATOM 1096 C C . ARG A 1 144 ? -1.072 14.782 14.831 1.00 87.50 144 ARG A C 1
ATOM 1098 O O . ARG A 1 144 ? -1.153 14.228 13.741 1.00 87.50 144 ARG A O 1
ATOM 1105 N N . ARG A 1 145 ? -2.055 15.547 15.315 1.00 87.62 145 ARG A N 1
ATOM 1106 C CA . ARG A 1 145 ? -3.285 15.849 14.565 1.00 87.62 145 ARG A CA 1
ATOM 1107 C C . ARG A 1 145 ? -2.998 16.768 13.379 1.00 87.62 145 ARG A C 1
ATOM 1109 O O . ARG A 1 145 ? -3.500 16.509 12.291 1.00 87.62 145 ARG A O 1
ATOM 1116 N N . CYS A 1 146 ? -2.148 17.778 13.566 1.00 90.94 146 CYS A N 1
ATOM 1117 C CA . CYS A 1 146 ? -1.686 18.634 12.474 1.00 90.94 146 C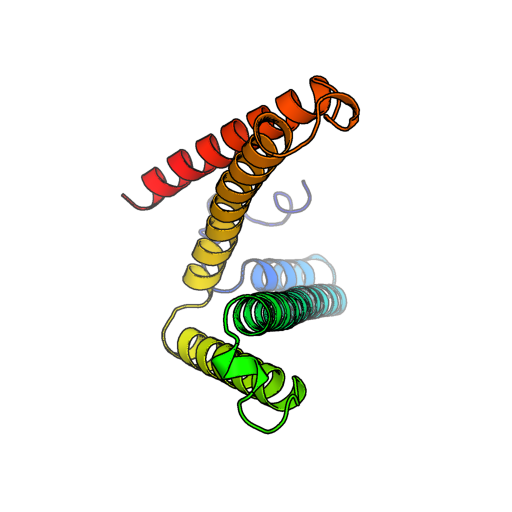YS A CA 1
ATOM 1118 C C . CYS A 1 146 ? -0.923 17.831 11.412 1.00 90.94 146 CYS A C 1
ATOM 1120 O O . CYS A 1 146 ? -1.147 18.044 10.226 1.00 90.94 146 CYS A O 1
ATOM 1122 N N . THR A 1 147 ? -0.087 16.864 11.807 1.00 91.50 147 THR A N 1
ATOM 1123 C CA . THR A 1 147 ? 0.608 15.982 10.855 1.00 91.50 147 THR A CA 1
ATOM 1124 C C . THR A 1 147 ? -0.370 15.138 10.034 1.00 91.50 147 THR A C 1
ATOM 1126 O O . THR A 1 147 ? -0.192 15.017 8.827 1.00 91.50 147 THR A O 1
ATOM 1129 N N . LEU A 1 148 ? -1.434 14.603 10.647 1.00 91.44 148 LEU A N 1
ATOM 1130 C CA . LEU A 1 148 ? -2.475 13.868 9.915 1.00 91.44 148 LEU A CA 1
ATOM 1131 C C . LEU A 1 148 ? -3.209 14.764 8.909 1.00 91.44 148 LEU A C 1
ATOM 1133 O O . LEU A 1 148 ? -3.438 14.349 7.778 1.00 91.44 148 LEU A O 1
ATOM 1137 N N . LEU A 1 149 ? -3.530 16.005 9.288 1.00 92.44 149 LEU A N 1
ATOM 1138 C CA . LEU A 1 149 ? -4.129 16.982 8.372 1.00 92.44 149 LEU A CA 1
ATOM 1139 C C . LEU A 1 149 ? -3.183 17.344 7.221 1.00 92.44 149 LEU A C 1
ATOM 1141 O O . LEU A 1 149 ? -3.611 17.395 6.070 1.00 92.44 149 LEU A O 1
ATOM 1145 N N . ALA A 1 150 ? -1.895 17.540 7.509 1.00 93.56 150 ALA A N 1
ATOM 1146 C CA . ALA A 1 150 ? -0.881 17.785 6.488 1.00 93.56 150 ALA A CA 1
ATOM 1147 C C . ALA A 1 150 ? -0.758 16.598 5.522 1.00 93.56 150 ALA A C 1
ATOM 1149 O O . ALA A 1 150 ? -0.654 16.796 4.316 1.00 93.56 150 ALA A O 1
ATOM 1150 N N . MET A 1 151 ? -0.840 15.367 6.032 1.00 92.75 151 MET A N 1
ATOM 1151 C CA . MET A 1 151 ? -0.821 14.147 5.228 1.00 92.75 151 MET A CA 1
ATOM 1152 C C . MET A 1 151 ? -2.040 14.058 4.298 1.00 92.75 151 MET A C 1
ATOM 1154 O O . MET A 1 151 ? -1.880 13.766 3.114 1.00 92.75 151 MET A O 1
ATOM 1158 N N . VAL A 1 152 ? -3.238 14.390 4.792 1.00 93.25 152 VAL A N 1
ATOM 1159 C CA . VAL A 1 152 ? -4.456 14.492 3.966 1.00 93.25 152 VAL A CA 1
ATOM 1160 C C . VAL A 1 152 ? -4.293 15.541 2.868 1.00 93.25 152 VAL A C 1
ATOM 1162 O O . VAL A 1 152 ? -4.587 15.256 1.710 1.00 93.25 152 VAL A O 1
ATOM 1165 N N . ALA A 1 153 ? -3.800 16.735 3.207 1.00 93.62 153 ALA A N 1
ATOM 1166 C CA . ALA A 1 153 ? -3.595 17.806 2.235 1.00 93.62 153 ALA A CA 1
ATOM 1167 C C . ALA A 1 153 ? -2.557 17.422 1.167 1.00 93.62 153 ALA A C 1
ATOM 1169 O O . ALA A 1 153 ? -2.790 17.631 -0.021 1.00 93.62 153 ALA A O 1
ATOM 1170 N N . PHE A 1 154 ? -1.444 16.811 1.580 1.00 92.75 154 PHE A N 1
ATOM 1171 C CA . PHE A 1 154 ? -0.372 16.369 0.692 1.00 92.75 154 PHE A CA 1
ATOM 1172 C C . PHE A 1 154 ? -0.864 15.315 -0.305 1.00 92.75 154 PHE A C 1
ATOM 1174 O O . PHE A 1 154 ? -0.789 15.530 -1.513 1.00 92.75 154 PHE A O 1
ATOM 1181 N N . TYR A 1 155 ? -1.427 14.202 0.175 1.00 89.75 155 TYR A N 1
ATOM 1182 C CA . TYR A 1 155 ? -1.921 13.150 -0.716 1.00 89.75 155 TYR A CA 1
ATOM 1183 C C . TYR A 1 155 ? -3.138 13.606 -1.531 1.00 89.75 155 TYR A C 1
ATOM 1185 O O . TYR A 1 155 ? -3.264 13.224 -2.693 1.00 89.75 155 TYR A O 1
ATOM 1193 N N . GLY A 1 156 ? -3.996 14.465 -0.971 1.00 89.81 156 GLY A N 1
ATOM 1194 C CA . GLY A 1 156 ? -5.125 15.061 -1.685 1.00 89.81 156 GLY A CA 1
ATOM 1195 C C . GLY A 1 156 ? -4.685 15.932 -2.862 1.00 89.81 156 GLY A C 1
ATOM 1196 O O . GLY A 1 156 ? -5.252 15.830 -3.947 1.00 89.81 156 GLY A O 1
ATOM 1197 N N . PHE A 1 157 ? -3.629 16.730 -2.689 1.00 90.88 157 PHE A N 1
ATOM 1198 C CA . PHE A 1 157 ? -3.039 17.513 -3.775 1.00 90.88 157 PHE A CA 1
ATOM 1199 C C . PHE A 1 157 ? -2.530 16.621 -4.918 1.00 90.88 157 PHE A C 1
ATOM 1201 O O . PHE A 1 157 ? -2.869 16.857 -6.080 1.00 90.88 157 PHE A O 1
ATOM 1208 N N . PHE A 1 158 ? -1.774 15.563 -4.600 1.00 87.94 158 PHE A N 1
ATOM 1209 C CA . PHE A 1 158 ? -1.288 14.616 -5.612 1.00 87.94 158 PHE A CA 1
ATOM 1210 C C . PHE A 1 158 ? -2.422 13.875 -6.312 1.00 87.94 158 PHE A C 1
ATOM 1212 O O . PHE A 1 158 ? -2.370 13.688 -7.524 1.00 87.94 158 PHE A O 1
ATOM 1219 N N . LEU A 1 159 ? -3.474 13.508 -5.584 1.00 87.69 159 LEU A N 1
ATOM 1220 C CA . LEU A 1 159 ? -4.648 12.869 -6.165 1.00 87.69 159 LEU A CA 1
ATOM 1221 C C . LEU A 1 159 ? -5.334 13.765 -7.199 1.00 87.69 159 LEU A C 1
ATOM 1223 O O . LEU A 1 159 ? -5.685 13.290 -8.275 1.00 87.69 159 LEU A O 1
ATOM 1227 N N . VAL A 1 160 ? -5.485 15.062 -6.912 1.00 87.19 160 VAL A N 1
ATOM 1228 C CA . VAL A 1 160 ? -6.045 16.026 -7.876 1.00 87.19 160 VAL A CA 1
ATOM 1229 C C . VAL A 1 160 ? -5.153 16.143 -9.112 1.00 87.19 160 VAL A C 1
ATOM 1231 O O . VAL A 1 160 ? -5.661 16.193 -10.232 1.00 87.19 160 VAL A O 1
ATOM 1234 N N . LEU A 1 161 ? -3.831 16.167 -8.931 1.00 86.44 161 LEU A N 1
ATOM 1235 C CA . LEU A 1 161 ? -2.878 16.225 -10.041 1.00 86.44 161 LEU A CA 1
ATOM 1236 C C . LEU A 1 161 ? -2.972 14.981 -10.934 1.00 86.44 161 LEU A C 1
ATOM 1238 O O . LEU A 1 161 ? -3.000 15.092 -12.156 1.00 86.44 161 LEU A O 1
ATOM 1242 N N . VAL A 1 162 ? -3.073 13.806 -10.320 1.00 83.44 162 VAL A N 1
ATOM 1243 C CA . VAL A 1 162 ? -3.232 12.528 -11.015 1.00 83.44 162 VAL A CA 1
ATOM 1244 C C . VAL A 1 162 ? -4.568 12.467 -11.745 1.00 83.44 162 VAL A C 1
ATOM 1246 O O . VAL A 1 162 ? -4.596 12.088 -12.909 1.00 83.44 162 VAL A O 1
ATOM 1249 N N . ALA A 1 163 ? -5.665 12.886 -11.112 1.00 82.38 163 ALA A N 1
ATOM 1250 C CA . ALA A 1 163 ? -6.981 12.920 -11.746 1.00 82.38 163 ALA A CA 1
ATOM 1251 C C . ALA A 1 163 ? -6.983 13.794 -13.010 1.00 82.38 163 ALA A C 1
ATOM 1253 O O . ALA A 1 163 ? -7.557 13.411 -14.024 1.00 82.38 163 ALA A O 1
ATOM 1254 N N . LYS A 1 164 ? -6.273 14.929 -12.979 1.00 83.81 164 LYS A N 1
ATOM 1255 C CA . LYS A 1 164 ? -6.067 15.781 -14.158 1.00 83.81 164 LYS A CA 1
ATOM 1256 C C . LYS A 1 164 ? -5.191 15.145 -15.237 1.00 83.81 164 LYS A C 1
ATOM 1258 O O . LYS A 1 164 ? -5.295 15.553 -16.378 1.00 83.81 164 LYS A O 1
ATOM 1263 N N . SER A 1 165 ? -4.331 14.187 -14.896 1.00 75.19 165 SER A N 1
ATOM 1264 C CA . SER A 1 165 ? -3.502 13.469 -15.874 1.00 75.19 165 SER A CA 1
ATOM 1265 C C . SER A 1 165 ? -4.275 12.397 -16.652 1.00 75.19 165 SER A C 1
ATOM 1267 O O . SER A 1 165 ? -3.753 11.905 -17.650 1.00 75.19 165 SER A O 1
ATOM 1269 N N . PHE A 1 166 ? -5.450 11.981 -16.171 1.00 68.38 166 PHE A N 1
ATOM 1270 C CA . PHE A 1 166 ? -6.304 10.985 -16.831 1.00 68.38 166 PHE A CA 1
ATOM 1271 C C . PHE A 1 166 ? -7.398 11.606 -17.721 1.00 68.38 166 PHE A C 1
ATOM 1273 O O . PHE A 1 166 ? -8.023 10.865 -18.478 1.00 68.38 166 PHE A O 1
ATOM 1280 N N . LEU A 1 167 ? -7.639 12.919 -17.608 1.00 63.19 167 LEU A N 1
ATOM 1281 C CA . LEU A 1 167 ? -8.559 13.712 -18.439 1.00 63.19 167 LEU A CA 1
ATOM 1282 C C . LEU A 1 167 ? -7.805 14.366 -19.599 1.00 63.19 167 LEU A C 1
ATOM 1284 O O . LEU A 1 167 ? -8.396 14.430 -20.697 1.00 63.19 167 LEU A O 1
#